Protein AF-A0A812IQB1-F1 (afdb_monomer_lite)

Organism: Symbiodinium pilosum (NCBI:txid2952)

Sequence (97 aa):
MVTDVNCRLARDICSLFNVTEFPAIMYGSPYGLQQYDKPLSELSSFAEALSETCSPERPDLCSERLQKQLEVLSGSSLEDLKSQLEENKARQQDLIS

Radius of gyration: 16.93 Å; chains: 1; bounding box: 34×26×42 Å

Structure (mmCIF, N/CA/C/O backbone):
data_AF-A0A812IQB1-F1
#
_entry.id   AF-A0A812IQB1-F1
#
loop_
_atom_site.group_PDB
_atom_site.id
_atom_site.type_symbol
_atom_site.label_atom_id
_atom_site.label_alt_id
_atom_site.label_comp_id
_atom_site.label_asym_id
_atom_site.label_entity_id
_atom_site.label_seq_id
_atom_site.pdbx_PDB_ins_code
_atom_site.Cartn_x
_atom_site.Cartn_y
_atom_site.Cartn_z
_atom_site.occupancy
_atom_site.B_iso_or_equiv
_atom_site.auth_seq_id
_atom_site.auth_comp_id
_atom_site.auth_asym_id
_atom_site.auth_atom_id
_atom_site.pdbx_PDB_model_num
ATOM 1 N N . MET A 1 1 ? -7.119 6.747 -9.913 1.00 74.06 1 MET A N 1
ATOM 2 C CA . MET A 1 1 ? -6.196 7.888 -10.118 1.00 74.06 1 MET A CA 1
ATOM 3 C C . MET A 1 1 ? -4.816 7.321 -10.396 1.00 74.06 1 MET A C 1
ATOM 5 O O . MET A 1 1 ? -4.474 6.332 -9.766 1.00 74.06 1 MET A O 1
ATOM 9 N N . VAL A 1 2 ? -4.056 7.905 -11.322 1.00 87.25 2 VAL A N 1
ATOM 10 C CA . VAL A 1 2 ? -2.666 7.512 -11.612 1.00 87.25 2 VAL A CA 1
ATOM 11 C C . VAL A 1 2 ? -1.796 8.749 -11.417 1.00 87.25 2 VAL A C 1
ATOM 13 O O . VAL A 1 2 ? -2.188 9.831 -11.851 1.00 87.25 2 VAL A O 1
ATOM 16 N N . THR A 1 3 ? -0.673 8.611 -10.715 1.00 90.44 3 THR A N 1
ATOM 17 C CA . THR A 1 3 ? 0.228 9.723 -10.391 1.00 90.44 3 THR A CA 1
ATOM 18 C C . THR A 1 3 ? 1.677 9.271 -10.436 1.00 90.44 3 THR A C 1
ATOM 20 O O . THR A 1 3 ? 1.984 8.138 -10.072 1.00 90.44 3 THR A O 1
ATOM 23 N N . ASP A 1 4 ? 2.560 10.193 -10.808 1.00 92.62 4 ASP A N 1
ATOM 24 C CA . ASP A 1 4 ? 4.005 9.997 -10.782 1.00 92.62 4 ASP A CA 1
ATOM 25 C C . ASP A 1 4 ? 4.621 10.733 -9.592 1.00 92.62 4 ASP A C 1
ATOM 27 O O . ASP A 1 4 ? 4.230 11.855 -9.261 1.00 92.62 4 ASP A O 1
ATOM 31 N N . VAL A 1 5 ? 5.619 10.118 -8.958 1.00 90.62 5 VAL A N 1
ATOM 32 C CA . VAL A 1 5 ? 6.388 10.730 -7.870 1.00 90.62 5 VAL A CA 1
ATOM 33 C C . VAL A 1 5 ? 7.859 10.752 -8.259 1.00 90.62 5 VAL A C 1
ATOM 35 O O . VAL A 1 5 ? 8.499 9.717 -8.433 1.00 90.62 5 VAL A O 1
ATOM 38 N N . ASN A 1 6 ? 8.426 11.952 -8.378 1.00 92.38 6 ASN A N 1
ATOM 39 C CA . ASN A 1 6 ? 9.853 12.110 -8.627 1.00 92.38 6 ASN A CA 1
ATOM 40 C C . ASN A 1 6 ? 10.629 12.052 -7.306 1.00 92.38 6 ASN A C 1
ATOM 42 O O . ASN A 1 6 ? 10.764 13.061 -6.612 1.00 92.38 6 ASN A O 1
ATOM 46 N N . CYS A 1 7 ? 11.210 10.894 -6.995 1.00 89.06 7 CYS A N 1
ATOM 47 C CA . CYS A 1 7 ? 11.965 10.680 -5.759 1.00 89.06 7 CYS A CA 1
ATOM 48 C C . CYS A 1 7 ? 13.248 11.511 -5.626 1.00 89.06 7 CYS A C 1
ATOM 50 O O . CYS A 1 7 ? 13.811 11.586 -4.537 1.00 89.06 7 CYS A O 1
ATOM 52 N N . ARG A 1 8 ? 13.712 12.191 -6.686 1.00 88.06 8 ARG A N 1
ATOM 53 C CA . ARG A 1 8 ? 14.798 13.179 -6.555 1.00 88.06 8 ARG A CA 1
ATOM 54 C C . ARG A 1 8 ? 14.323 14.474 -5.900 1.00 88.06 8 ARG A C 1
ATOM 56 O O . ARG A 1 8 ? 15.116 15.133 -5.235 1.00 88.06 8 ARG A O 1
ATOM 63 N N . LEU A 1 9 ? 13.052 14.831 -6.093 1.00 92.38 9 LEU A N 1
ATOM 64 C CA . LEU A 1 9 ? 12.429 16.033 -5.533 1.00 92.38 9 LEU A CA 1
ATOM 65 C C . LEU A 1 9 ? 11.656 15.722 -4.244 1.00 92.38 9 LEU A C 1
ATOM 67 O O . LEU A 1 9 ? 11.697 16.503 -3.302 1.00 92.38 9 LEU A O 1
ATOM 71 N N . ALA A 1 10 ? 11.002 14.563 -4.185 1.00 88.69 10 ALA A N 1
ATOM 72 C CA . ALA A 1 10 ? 10.143 14.122 -3.090 1.00 88.69 10 ALA A CA 1
ATOM 73 C C . ALA A 1 10 ? 10.775 12.964 -2.297 1.00 88.69 10 ALA A C 1
ATOM 75 O O . ALA A 1 10 ? 10.179 11.897 -2.151 1.00 88.69 10 ALA A O 1
ATOM 76 N N . ARG A 1 11 ? 12.005 13.165 -1.804 1.00 86.56 11 ARG A N 1
ATOM 77 C CA . ARG A 1 11 ? 12.763 12.119 -1.094 1.00 86.56 11 ARG A CA 1
ATOM 78 C C . ARG A 1 11 ? 12.008 11.550 0.105 1.00 86.56 11 ARG A C 1
ATOM 80 O O . ARG A 1 11 ? 11.966 10.337 0.253 1.00 86.56 11 ARG A O 1
ATOM 87 N N . ASP A 1 12 ? 11.374 12.404 0.904 1.00 90.38 12 ASP A N 1
ATOM 88 C CA . ASP A 1 12 ? 10.704 11.987 2.142 1.00 90.38 12 ASP A CA 1
ATOM 89 C C . ASP A 1 12 ? 9.538 11.024 1.878 1.00 90.38 12 ASP A C 1
ATOM 91 O O . ASP A 1 12 ? 9.385 10.033 2.587 1.00 90.38 12 ASP A O 1
ATOM 95 N N . ILE A 1 13 ? 8.763 11.264 0.811 1.00 87.38 13 ILE A N 1
ATOM 96 C CA . ILE A 1 13 ? 7.669 10.373 0.396 1.00 87.38 13 ILE A CA 1
ATOM 97 C C . ILE A 1 13 ? 8.232 9.015 -0.031 1.00 87.38 13 ILE A C 1
ATOM 99 O O . ILE A 1 13 ? 7.719 7.978 0.373 1.00 87.38 13 ILE A O 1
ATOM 103 N N . CYS A 1 14 ? 9.308 8.999 -0.815 1.00 89.56 14 CYS A N 1
ATOM 104 C CA . CYS A 1 14 ? 9.885 7.743 -1.287 1.00 89.56 14 CYS A CA 1
ATOM 105 C C . CYS A 1 14 ? 10.552 6.943 -0.160 1.00 89.56 14 CYS A C 1
ATOM 107 O O . CYS A 1 14 ? 10.447 5.719 -0.146 1.00 89.56 14 CYS A O 1
ATOM 109 N N . SER A 1 15 ? 11.155 7.623 0.821 1.00 87.75 15 SER A N 1
ATOM 110 C CA . SER A 1 15 ? 11.660 6.996 2.046 1.00 87.75 15 SER A CA 1
ATOM 111 C C . SER A 1 15 ? 10.534 6.415 2.903 1.00 87.75 15 SER A C 1
ATOM 113 O O . SER A 1 15 ? 10.679 5.307 3.405 1.00 87.75 15 SER A O 1
ATOM 115 N N . LEU A 1 16 ? 9.398 7.115 3.042 1.00 88.44 16 LEU A N 1
ATOM 116 C CA . LEU A 1 16 ? 8.241 6.631 3.810 1.00 88.44 16 LEU A CA 1
ATOM 117 C C . LEU A 1 16 ? 7.722 5.283 3.289 1.00 88.44 16 LEU A C 1
ATOM 119 O O . LEU A 1 16 ? 7.327 4.426 4.074 1.00 88.44 16 LEU A O 1
ATOM 123 N N . PHE A 1 17 ? 7.748 5.096 1.970 1.00 87.56 17 PHE A N 1
ATOM 124 C CA . PHE A 1 17 ? 7.332 3.856 1.313 1.00 87.56 17 PHE A CA 1
ATOM 125 C C . PHE A 1 17 ? 8.497 2.897 1.016 1.00 87.56 17 PHE A C 1
ATOM 127 O O . PHE A 1 17 ? 8.305 1.934 0.282 1.00 87.56 17 PHE A O 1
ATOM 134 N N . ASN A 1 18 ? 9.689 3.135 1.582 1.00 87.06 18 ASN A N 1
ATOM 135 C CA . ASN A 1 18 ? 10.894 2.316 1.396 1.00 87.06 18 ASN A CA 1
ATOM 136 C C . ASN A 1 18 ? 11.222 2.012 -0.080 1.00 87.06 18 ASN A C 1
ATOM 138 O O . ASN A 1 18 ? 11.636 0.905 -0.422 1.00 87.06 18 ASN A O 1
ATOM 142 N N . VAL A 1 19 ? 11.049 2.991 -0.970 1.00 89.56 19 VAL A N 1
ATOM 143 C CA . VAL A 1 19 ? 11.357 2.828 -2.395 1.00 89.56 19 VAL A CA 1
ATOM 144 C C . VAL A 1 19 ? 12.875 2.803 -2.591 1.00 89.56 19 VAL A C 1
ATOM 146 O O . VAL A 1 19 ? 13.539 3.837 -2.510 1.00 89.56 19 VAL A O 1
ATOM 149 N N . THR A 1 20 ? 13.422 1.619 -2.860 1.00 84.19 20 THR A N 1
ATOM 150 C CA . THR A 1 20 ? 14.865 1.389 -3.060 1.00 84.19 20 THR A CA 1
ATOM 151 C C . THR A 1 20 ? 15.243 1.110 -4.514 1.00 84.19 20 THR A C 1
ATOM 153 O O . THR A 1 20 ? 16.388 1.342 -4.901 1.00 84.19 20 THR A O 1
ATOM 156 N N . GLU A 1 21 ? 14.288 0.667 -5.333 1.00 84.94 21 GLU A N 1
ATOM 157 C CA . GLU A 1 21 ? 14.479 0.331 -6.745 1.00 84.94 21 GLU A CA 1
ATOM 158 C C . GLU A 1 21 ? 13.559 1.173 -7.635 1.00 84.94 21 GLU A C 1
ATOM 160 O O . GLU A 1 21 ? 12.428 1.490 -7.266 1.00 84.94 21 GLU A O 1
ATOM 165 N N . PHE A 1 22 ? 14.052 1.559 -8.816 1.00 87.94 22 PHE A N 1
ATOM 166 C CA . PHE A 1 22 ? 13.327 2.421 -9.749 1.00 87.94 22 PHE A CA 1
ATOM 167 C C . PHE A 1 22 ? 13.198 1.770 -11.135 1.00 87.94 22 PHE A C 1
ATOM 169 O O . PHE A 1 22 ? 14.198 1.266 -11.650 1.00 87.94 22 PHE A O 1
ATOM 176 N N . PRO A 1 23 ? 12.030 1.876 -11.796 1.00 89.81 23 PRO A N 1
ATOM 177 C CA . PRO A 1 23 ? 10.777 2.413 -11.262 1.00 89.81 23 PRO A CA 1
ATOM 178 C C . PRO A 1 23 ? 10.126 1.453 -10.250 1.00 89.81 23 PRO A C 1
ATOM 180 O O . PRO A 1 23 ? 10.119 0.245 -10.463 1.00 89.81 23 PRO A O 1
ATOM 183 N N . ALA A 1 24 ? 9.531 2.003 -9.189 1.00 91.50 24 ALA A N 1
ATOM 184 C CA . ALA A 1 24 ? 8.635 1.267 -8.299 1.00 91.50 24 ALA A CA 1
ATOM 185 C C . ALA A 1 24 ? 7.187 1.638 -8.625 1.00 91.50 24 ALA A C 1
ATOM 187 O O . ALA A 1 24 ? 6.847 2.820 -8.703 1.00 91.50 24 ALA A O 1
ATOM 188 N N . ILE A 1 25 ? 6.341 0.628 -8.817 1.00 92.81 25 ILE A N 1
ATOM 189 C CA . ILE A 1 25 ? 4.911 0.806 -9.066 1.00 92.81 25 ILE A CA 1
ATOM 190 C C . ILE A 1 25 ? 4.175 0.457 -7.775 1.00 92.81 25 ILE A C 1
ATOM 192 O O . ILE A 1 25 ? 4.328 -0.644 -7.252 1.00 92.81 25 ILE A O 1
ATOM 196 N N . MET A 1 26 ? 3.377 1.395 -7.270 1.00 89.88 26 MET A N 1
ATOM 197 C CA . MET A 1 26 ? 2.578 1.230 -6.055 1.00 89.88 26 MET A CA 1
ATOM 198 C C . MET A 1 26 ? 1.088 1.353 -6.400 1.00 89.88 26 MET A C 1
ATOM 200 O O . MET A 1 26 ? 0.720 2.191 -7.224 1.00 89.88 26 MET A O 1
ATOM 204 N N . TYR A 1 27 ? 0.227 0.547 -5.779 1.00 90.19 27 TYR A N 1
ATOM 205 C CA . TYR A 1 27 ? -1.221 0.526 -6.027 1.00 90.19 27 TYR A CA 1
ATOM 206 C C . TYR A 1 27 ? -2.032 0.439 -4.725 1.00 90.19 27 TYR A C 1
ATOM 208 O O . TYR A 1 27 ? -1.508 0.064 -3.681 1.00 90.19 27 TYR A O 1
ATOM 216 N N . GLY A 1 28 ? -3.324 0.779 -4.786 1.00 84.19 28 GLY A N 1
ATOM 217 C CA . GLY A 1 28 ? -4.249 0.711 -3.649 1.00 84.19 28 GLY A CA 1
ATOM 218 C C . GLY A 1 28 ? -4.641 2.080 -3.085 1.00 84.19 28 GLY A C 1
ATOM 219 O O . GLY A 1 28 ? -4.660 3.084 -3.797 1.00 84.19 28 GLY A O 1
ATOM 220 N N . SER A 1 29 ? -4.997 2.106 -1.800 1.00 81.00 29 SER A N 1
ATOM 221 C CA . SER A 1 29 ? -5.421 3.321 -1.091 1.00 81.00 29 SER A CA 1
ATOM 222 C C . SER A 1 29 ? -4.222 4.209 -0.727 1.00 81.00 29 SER A C 1
ATOM 224 O O . SER A 1 29 ? -3.175 3.669 -0.370 1.00 81.00 29 SER A O 1
ATOM 226 N N . PRO A 1 30 ? -4.357 5.553 -0.701 1.00 78.06 30 PRO A N 1
ATOM 227 C CA . PRO A 1 30 ? -3.289 6.463 -0.264 1.00 78.06 30 PRO A CA 1
ATOM 228 C C . PRO A 1 30 ? -2.717 6.157 1.127 1.00 78.06 30 PRO A C 1
ATOM 230 O O . PRO A 1 30 ? -1.565 6.475 1.405 1.00 78.06 30 PRO A O 1
ATOM 233 N N . TYR A 1 31 ? -3.517 5.536 1.996 1.00 74.94 31 TYR A N 1
ATOM 234 C CA . TYR A 1 31 ? -3.131 5.175 3.364 1.00 74.94 31 TYR A CA 1
ATOM 235 C C . TYR A 1 31 ? -2.583 3.745 3.490 1.00 74.94 31 TYR A C 1
ATOM 237 O O . TYR A 1 31 ? -2.202 3.329 4.580 1.00 74.94 31 TYR A O 1
ATOM 245 N N . GLY A 1 32 ? -2.569 2.981 2.397 1.00 77.75 32 GLY A N 1
ATOM 246 C CA . GLY A 1 32 ? -2.219 1.562 2.387 1.00 77.75 32 GLY A CA 1
ATOM 247 C C . GLY A 1 32 ? -1.756 1.111 1.009 1.00 77.75 32 GLY A C 1
ATOM 248 O O . GLY A 1 32 ? -2.320 0.174 0.447 1.00 77.75 32 GLY A O 1
ATOM 249 N N . LEU A 1 33 ? -0.771 1.816 0.451 1.00 86.81 33 LEU A N 1
ATOM 250 C CA . LEU A 1 33 ? -0.194 1.471 -0.844 1.00 86.81 33 LEU A CA 1
ATOM 251 C C . LEU A 1 33 ? 0.584 0.155 -0.757 1.00 86.81 33 LEU A C 1
ATOM 253 O O . LEU A 1 33 ? 1.368 -0.063 0.165 1.00 86.81 33 LEU A O 1
ATOM 257 N N . GLN A 1 34 ? 0.383 -0.699 -1.752 1.00 87.25 34 GLN A N 1
ATOM 258 C CA . GLN A 1 34 ? 1.067 -1.972 -1.934 1.00 87.25 34 GLN A CA 1
ATOM 259 C C . GLN A 1 34 ? 2.012 -1.881 -3.130 1.00 87.25 34 GLN A C 1
ATOM 261 O O . GLN A 1 34 ? 1.691 -1.236 -4.128 1.00 87.25 34 GLN A O 1
ATOM 266 N N . GLN A 1 35 ? 3.173 -2.528 -3.040 1.00 90.88 35 GLN A N 1
ATOM 267 C CA . GLN A 1 35 ? 4.111 -2.602 -4.156 1.00 90.88 35 GLN A CA 1
ATOM 268 C C . GLN A 1 35 ? 3.640 -3.644 -5.171 1.00 90.88 35 GLN A C 1
ATOM 270 O O . GLN A 1 35 ? 3.281 -4.762 -4.809 1.00 90.88 35 GLN A O 1
ATOM 275 N N . TYR A 1 36 ? 3.637 -3.270 -6.447 1.00 92.56 36 TYR A N 1
ATOM 276 C CA . TYR A 1 36 ? 3.463 -4.205 -7.550 1.00 92.56 36 TYR A CA 1
ATOM 277 C C . TYR A 1 36 ? 4.789 -4.925 -7.806 1.00 92.56 36 TYR A C 1
ATOM 279 O O . TYR A 1 36 ? 5.803 -4.292 -8.096 1.00 92.56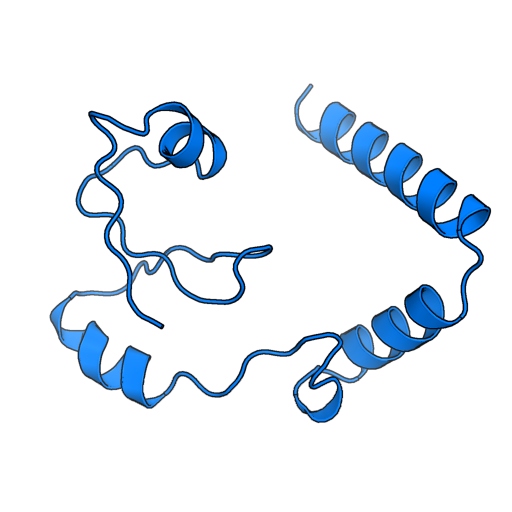 36 TYR A O 1
ATOM 287 N N . ASP A 1 37 ? 4.768 -6.247 -7.693 1.00 91.81 37 ASP A N 1
ATOM 288 C CA . ASP A 1 37 ? 5.939 -7.129 -7.714 1.00 91.81 37 ASP A CA 1
ATOM 289 C C . ASP A 1 37 ? 5.942 -8.110 -8.900 1.00 91.81 37 ASP A C 1
ATOM 291 O O . ASP A 1 37 ? 6.826 -8.959 -9.021 1.00 91.81 37 ASP A O 1
ATOM 295 N N . LYS A 1 38 ? 4.966 -7.990 -9.804 1.00 91.62 38 LYS A N 1
ATOM 296 C CA . LYS A 1 38 ? 4.816 -8.859 -10.977 1.00 91.62 38 LYS A CA 1
ATOM 297 C C . LYS A 1 38 ? 5.520 -8.289 -12.217 1.00 91.62 38 LYS A C 1
ATOM 299 O O . LYS A 1 38 ? 5.855 -7.104 -12.263 1.00 91.62 38 LYS A O 1
ATOM 304 N N . PRO A 1 39 ? 5.730 -9.099 -13.272 1.00 93.94 39 PRO A N 1
ATOM 305 C CA . PRO A 1 39 ? 6.303 -8.620 -14.525 1.00 93.94 39 PRO A CA 1
ATOM 306 C C . PRO A 1 39 ? 5.505 -7.467 -15.145 1.00 93.94 39 PRO A C 1
ATOM 308 O O . PRO A 1 39 ? 4.274 -7.443 -15.102 1.00 93.94 39 PRO A O 1
ATOM 311 N N . LEU A 1 40 ? 6.198 -6.536 -15.808 1.00 91.25 40 LEU A N 1
ATOM 312 C CA . LEU A 1 40 ? 5.555 -5.411 -16.499 1.00 91.25 40 LEU A CA 1
ATOM 313 C C . LEU A 1 40 ? 4.559 -5.874 -17.578 1.00 91.25 40 LEU A C 1
ATOM 315 O O . LEU A 1 40 ? 3.553 -5.212 -17.811 1.00 91.25 40 LEU A O 1
ATOM 319 N N . SER A 1 41 ? 4.802 -7.034 -18.199 1.00 95.88 41 SER A N 1
ATOM 320 C CA . SER A 1 41 ? 3.892 -7.642 -19.179 1.00 95.88 41 SER A CA 1
ATOM 321 C C . SER A 1 41 ? 2.521 -8.003 -18.601 1.00 95.88 41 SER A C 1
ATOM 323 O O . SER A 1 41 ? 1.557 -8.080 -19.353 1.00 95.88 41 SER A O 1
ATOM 325 N N . GLU A 1 42 ? 2.420 -8.211 -17.287 1.00 96.31 42 GLU A N 1
ATOM 326 C CA . GLU A 1 42 ? 1.164 -8.526 -16.594 1.00 96.31 42 GLU A CA 1
ATOM 327 C C . GLU A 1 42 ? 0.456 -7.278 -16.050 1.00 96.31 42 GLU A C 1
ATOM 329 O O . GLU A 1 42 ? -0.665 -7.382 -15.554 1.00 96.31 42 GLU A O 1
ATOM 334 N N . LEU A 1 43 ? 1.068 -6.091 -16.163 1.00 93.00 43 LEU A N 1
ATOM 335 C CA . LEU A 1 43 ? 0.565 -4.880 -15.514 1.00 93.00 43 LEU A CA 1
ATOM 336 C C . LEU A 1 43 ? -0.822 -4.480 -16.026 1.00 93.00 43 LEU A C 1
ATOM 338 O O . LEU A 1 43 ? -1.661 -4.074 -15.228 1.00 93.00 43 LEU A O 1
ATOM 342 N N . SER A 1 44 ? -1.078 -4.621 -17.332 1.00 92.00 44 SER A N 1
ATOM 343 C CA . SER A 1 44 ? -2.395 -4.312 -17.912 1.00 92.00 44 SER A CA 1
ATOM 344 C C . SER A 1 44 ? -3.472 -5.225 -17.336 1.00 92.00 44 SER A C 1
ATOM 346 O O . SER A 1 44 ? -4.476 -4.749 -16.820 1.00 92.00 44 SER A O 1
ATOM 348 N N . SER A 1 45 ? -3.229 -6.538 -17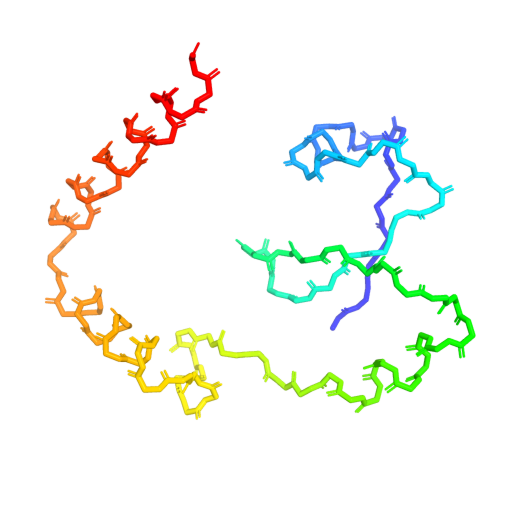.349 1.00 93.56 45 SER A N 1
ATOM 349 C CA . SER A 1 45 ? -4.181 -7.526 -16.836 1.00 93.56 45 SER A CA 1
ATOM 350 C C . SER A 1 45 ? -4.384 -7.394 -15.327 1.00 93.56 45 SER A C 1
ATOM 352 O O . SER A 1 45 ? -5.495 -7.558 -14.833 1.00 93.56 45 SER A O 1
ATOM 354 N N . PHE A 1 46 ? -3.328 -7.055 -14.585 1.00 91.50 46 PHE A N 1
ATOM 355 C CA . PHE A 1 46 ? -3.431 -6.714 -13.173 1.00 91.50 46 PHE A CA 1
ATOM 356 C C . PHE A 1 46 ? -4.300 -5.471 -12.956 1.00 91.50 46 PHE A C 1
ATOM 358 O O . PHE A 1 46 ? -5.207 -5.511 -12.132 1.00 91.50 46 PHE A O 1
ATOM 365 N N . ALA A 1 47 ? -4.061 -4.396 -13.710 1.00 90.06 47 ALA A N 1
ATOM 366 C CA . ALA A 1 47 ? -4.824 -3.158 -13.603 1.00 90.06 47 ALA A CA 1
ATOM 367 C C . ALA A 1 47 ? -6.305 -3.344 -13.970 1.00 90.06 47 ALA A C 1
ATOM 369 O O . ALA A 1 47 ? -7.164 -2.743 -13.335 1.00 90.06 47 ALA A O 1
ATOM 370 N N . GLU A 1 48 ? -6.615 -4.200 -14.944 1.00 88.19 48 GLU A N 1
ATOM 371 C CA . GLU A 1 48 ? -7.991 -4.579 -15.297 1.00 88.19 48 GLU A CA 1
ATOM 372 C C . GLU A 1 48 ? -8.676 -5.402 -14.197 1.00 88.19 48 GLU A C 1
ATOM 374 O O . GLU A 1 48 ? -9.885 -5.292 -14.001 1.00 88.19 48 GLU A O 1
ATOM 379 N N . ALA A 1 49 ? -7.909 -6.209 -13.461 1.00 86.19 49 ALA A N 1
ATOM 380 C CA . ALA A 1 49 ? -8.401 -7.000 -12.337 1.00 86.19 49 ALA A CA 1
ATOM 381 C C . ALA A 1 49 ? -8.495 -6.207 -11.021 1.00 86.19 49 ALA A C 1
ATOM 383 O O . ALA A 1 49 ? -9.048 -6.725 -10.047 1.00 86.19 49 ALA A O 1
ATOM 384 N N . LEU A 1 50 ? -7.964 -4.978 -10.964 1.00 81.44 50 LEU A N 1
ATOM 385 C CA . LEU A 1 50 ? -8.111 -4.107 -9.801 1.00 81.44 50 LEU A CA 1
ATOM 386 C C . LEU A 1 50 ? -9.580 -3.702 -9.658 1.00 81.44 50 LEU A C 1
ATOM 388 O O . LEU A 1 50 ? -10.062 -2.764 -10.292 1.00 81.44 50 LEU A O 1
ATOM 392 N N . SER A 1 51 ? -10.291 -4.407 -8.785 1.00 70.62 51 SER A N 1
ATOM 393 C CA . SER A 1 51 ? -11.565 -3.936 -8.266 1.00 70.62 51 SER A CA 1
ATOM 394 C C . SER A 1 51 ? -11.334 -2.789 -7.289 1.00 70.62 51 SER A C 1
ATOM 396 O O . SER A 1 51 ? -10.233 -2.584 -6.767 1.00 70.62 51 SER A O 1
ATOM 398 N N . GLU A 1 52 ? -12.403 -2.065 -6.978 1.00 71.12 52 GLU A N 1
ATOM 399 C CA . GLU A 1 52 ? -12.411 -1.196 -5.810 1.00 71.12 52 GLU A CA 1
ATOM 400 C C . GLU A 1 52 ? -11.910 -1.982 -4.582 1.00 71.12 52 GLU A C 1
ATOM 402 O O . GLU A 1 52 ? -12.239 -3.154 -4.370 1.00 71.12 52 GLU A O 1
ATOM 407 N N . THR A 1 53 ? -11.028 -1.357 -3.812 1.00 71.06 53 THR A N 1
ATOM 408 C CA . THR A 1 53 ? -10.433 -1.961 -2.621 1.00 71.06 53 THR A CA 1
ATOM 409 C C . THR A 1 53 ? -11.336 -1.733 -1.418 1.00 71.06 53 THR A C 1
ATOM 411 O O . THR A 1 53 ? -11.869 -0.635 -1.262 1.00 71.06 53 THR A O 1
ATOM 414 N N . CYS A 1 54 ? -11.439 -2.733 -0.537 1.00 69.94 54 CYS A N 1
ATOM 415 C CA . CYS A 1 54 ? -11.986 -2.594 0.817 1.00 69.94 54 CYS A CA 1
ATOM 416 C C . CYS A 1 54 ? -11.564 -1.261 1.462 1.00 69.94 54 CYS A C 1
ATOM 418 O O . CYS A 1 54 ? -10.370 -1.001 1.632 1.00 69.94 54 CYS A O 1
ATOM 420 N N . SER A 1 55 ? -12.535 -0.416 1.807 1.00 70.69 55 SER A N 1
ATOM 421 C CA . SER A 1 55 ? -12.310 0.882 2.452 1.00 70.69 55 SER A CA 1
ATOM 422 C C . SER A 1 55 ? -13.458 1.207 3.417 1.00 70.69 55 SER A C 1
ATOM 424 O O . SER A 1 55 ? -14.524 0.602 3.311 1.00 70.69 55 SER A O 1
ATOM 426 N N . PRO A 1 56 ? -13.295 2.169 4.345 1.00 73.31 56 PRO A N 1
ATOM 427 C CA . PRO A 1 56 ? -14.399 2.613 5.200 1.00 73.31 56 PRO A CA 1
ATOM 428 C C . PRO A 1 56 ? -15.606 3.155 4.416 1.00 73.31 56 PRO A C 1
ATOM 430 O O . PRO A 1 56 ? -16.734 3.059 4.882 1.00 73.31 56 PRO A O 1
ATOM 433 N N . GLU A 1 57 ? -15.372 3.703 3.220 1.00 77.31 57 GLU A N 1
ATOM 434 C CA . GLU A 1 57 ? -16.417 4.209 2.318 1.00 77.31 57 GLU A CA 1
ATOM 435 C C . GLU A 1 57 ? -17.089 3.086 1.512 1.00 77.31 57 GLU A C 1
ATOM 437 O O . GLU A 1 57 ? -18.223 3.243 1.064 1.00 77.31 57 GLU A O 1
ATOM 442 N N . ARG A 1 58 ? -16.397 1.951 1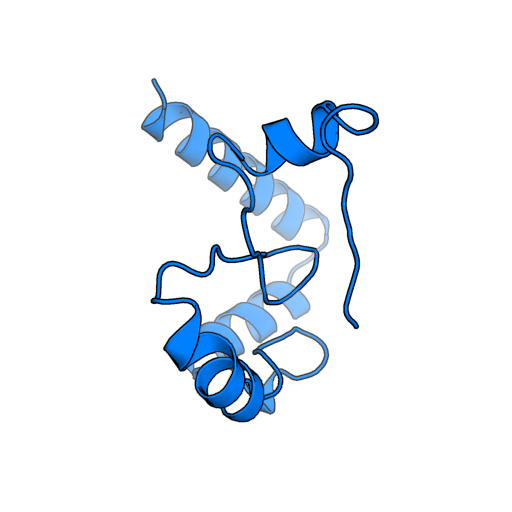.334 1.00 77.38 58 ARG A N 1
ATOM 443 C CA . ARG A 1 58 ? -16.867 0.745 0.635 1.00 77.38 58 ARG A CA 1
ATOM 444 C C . ARG A 1 58 ? -16.633 -0.516 1.475 1.00 77.38 58 ARG A C 1
ATOM 446 O O . ARG A 1 58 ? -15.838 -1.386 1.097 1.00 77.38 58 ARG A O 1
ATOM 453 N N . PRO A 1 59 ? -17.305 -0.629 2.639 1.00 76.81 59 PRO A N 1
ATOM 454 C CA . PRO A 1 59 ? -17.154 -1.778 3.525 1.00 76.81 59 PRO A CA 1
ATOM 455 C C . PRO A 1 59 ? -17.692 -3.066 2.887 1.00 76.81 59 PRO A C 1
ATOM 457 O O . PRO A 1 59 ? -17.246 -4.152 3.244 1.00 76.81 59 PRO A O 1
ATOM 460 N N . ASP A 1 60 ? -18.586 -2.967 1.899 1.00 79.06 60 ASP A N 1
ATOM 461 C CA . ASP A 1 60 ? -19.104 -4.084 1.099 1.00 79.06 60 ASP A CA 1
ATOM 462 C C . ASP A 1 60 ? -18.002 -4.892 0.398 1.00 79.06 60 ASP A C 1
ATOM 464 O O . ASP A 1 60 ? -18.165 -6.084 0.153 1.00 79.06 60 ASP A O 1
ATOM 468 N N . LEU A 1 61 ? -16.854 -4.264 0.141 1.00 78.69 61 LEU A N 1
ATOM 469 C CA . LEU A 1 61 ? -15.705 -4.872 -0.530 1.00 78.69 61 LEU A CA 1
ATOM 470 C C . LEU A 1 61 ? -14.706 -5.514 0.444 1.00 78.69 61 LEU A C 1
ATOM 472 O O . LEU A 1 61 ? -13.689 -6.075 0.033 1.00 78.69 61 LEU A O 1
ATOM 476 N N . CYS A 1 62 ? -14.957 -5.414 1.749 1.00 78.00 62 CYS A N 1
ATOM 477 C CA . CYS A 1 62 ? -14.115 -5.988 2.786 1.00 78.00 62 CYS A CA 1
ATOM 478 C C . CYS A 1 62 ? -14.485 -7.444 3.080 1.00 78.00 62 CYS A C 1
ATOM 480 O O . CYS A 1 62 ? -15.654 -7.813 3.113 1.00 78.00 62 CYS A O 1
ATOM 482 N N . SER A 1 63 ? -13.482 -8.274 3.389 1.00 79.88 63 SER A N 1
ATOM 483 C CA . SER A 1 63 ? -13.744 -9.583 4.010 1.00 79.88 63 SER A CA 1
ATOM 484 C C . SER A 1 63 ? -14.527 -9.409 5.317 1.00 79.88 63 SER A C 1
ATOM 486 O O . SER A 1 63 ? -14.336 -8.404 6.004 1.00 79.88 63 SER A O 1
ATOM 488 N N . GLU A 1 64 ? -15.329 -10.398 5.722 1.00 83.19 64 GLU A N 1
ATOM 489 C CA . GLU A 1 64 ? -16.128 -10.333 6.962 1.00 83.19 64 GLU A CA 1
ATOM 490 C C . GLU A 1 64 ? -15.302 -9.930 8.193 1.00 83.19 64 GLU A C 1
ATOM 492 O O . GLU A 1 64 ? -15.766 -9.203 9.071 1.00 83.19 64 GLU A O 1
ATOM 497 N N . ARG A 1 65 ? -14.042 -10.379 8.256 1.00 83.38 65 ARG A N 1
ATOM 498 C CA . ARG A 1 65 ? -13.114 -10.009 9.330 1.00 83.38 65 ARG A CA 1
ATOM 499 C C . ARG A 1 65 ? -12.837 -8.505 9.344 1.00 83.38 65 ARG A C 1
ATOM 501 O O . ARG A 1 65 ? -12.863 -7.893 10.406 1.00 83.38 65 ARG A O 1
ATOM 508 N N . LEU A 1 66 ? -12.550 -7.932 8.179 1.00 81.31 66 LEU A N 1
ATOM 509 C CA . LEU A 1 66 ? -12.273 -6.505 8.020 1.00 81.31 66 LEU A CA 1
ATOM 510 C C . LEU A 1 66 ? -13.540 -5.663 8.203 1.00 81.31 66 LEU A C 1
ATOM 512 O O . LEU A 1 66 ? -13.457 -4.609 8.818 1.00 81.31 66 LEU A O 1
ATOM 516 N N . GLN A 1 67 ? -14.706 -6.148 7.768 1.00 83.06 67 GLN A N 1
ATOM 517 C CA . GLN A 1 67 ? -15.992 -5.491 8.034 1.00 83.06 67 GLN A CA 1
ATOM 518 C C . GLN A 1 67 ? -16.256 -5.366 9.534 1.00 83.06 67 GLN A C 1
ATOM 520 O O . GLN A 1 67 ? -16.489 -4.268 10.025 1.00 83.06 67 GLN A O 1
ATOM 525 N N . LYS A 1 68 ? -16.106 -6.462 10.288 1.00 85.06 68 LYS A N 1
ATOM 526 C CA . LYS A 1 68 ? -16.256 -6.441 11.751 1.00 85.06 68 LYS A CA 1
ATOM 527 C C . LYS A 1 68 ? -15.264 -5.496 12.423 1.00 85.06 68 LYS A C 1
ATOM 529 O O . LYS A 1 68 ? -15.615 -4.805 13.372 1.00 85.06 68 LYS A O 1
ATOM 534 N N . GLN A 1 69 ? -14.021 -5.453 11.942 1.00 84.31 69 GLN A N 1
ATOM 535 C CA . GLN A 1 69 ? -13.036 -4.496 12.450 1.00 84.31 69 GLN A CA 1
ATOM 536 C C . GLN A 1 69 ? -13.451 -3.052 12.155 1.00 84.31 69 GLN A C 1
ATOM 538 O O . GLN A 1 69 ? -13.364 -2.215 13.047 1.00 84.31 69 GLN A O 1
ATOM 543 N N . LEU A 1 70 ? -13.947 -2.762 10.951 1.00 84.12 70 LEU A N 1
ATOM 544 C CA . LEU A 1 70 ? -14.462 -1.439 10.600 1.00 84.12 70 LEU A CA 1
ATOM 545 C C . LEU A 1 70 ? -15.659 -1.042 11.467 1.00 84.12 70 LEU A C 1
ATOM 547 O O . LEU A 1 70 ? -15.703 0.098 11.916 1.00 84.12 70 LEU A O 1
ATOM 551 N N . GLU A 1 71 ? -16.586 -1.954 11.757 1.00 84.69 71 GLU A N 1
ATOM 552 C CA . GLU A 1 71 ? -17.720 -1.701 12.658 1.00 84.69 71 GLU A CA 1
ATOM 553 C C . GLU A 1 71 ? -17.257 -1.359 14.078 1.00 84.69 71 GLU A C 1
ATOM 55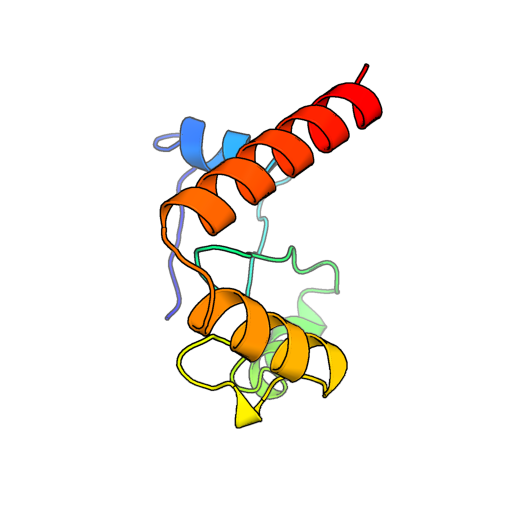5 O O . GLU A 1 71 ? -17.695 -0.360 14.648 1.00 84.69 71 GLU A O 1
ATOM 560 N N . VAL A 1 72 ? -16.325 -2.142 14.633 1.00 85.19 72 VAL A N 1
ATOM 561 C CA . VAL A 1 72 ? -15.753 -1.892 15.966 1.00 85.19 72 VAL A CA 1
ATOM 562 C C . VAL A 1 72 ? -15.045 -0.540 16.010 1.00 85.19 72 VAL A C 1
ATOM 564 O O . VAL A 1 72 ? -15.260 0.235 16.941 1.00 85.19 72 VAL A O 1
ATOM 567 N N . LEU A 1 73 ? -14.230 -0.232 15.001 1.00 86.00 73 LEU A N 1
ATOM 568 C CA . LEU A 1 73 ? -13.498 1.032 14.930 1.00 86.00 73 LEU A CA 1
ATOM 569 C C . LEU A 1 73 ? -14.446 2.223 14.743 1.00 86.00 73 LEU A C 1
ATOM 571 O O . LEU A 1 73 ? -14.253 3.257 15.374 1.00 86.00 73 LEU A O 1
ATOM 575 N N . SER A 1 74 ? -15.495 2.067 13.934 1.00 81.81 74 SER A N 1
ATOM 576 C CA . SER A 1 74 ? -16.505 3.109 13.701 1.00 81.81 74 SER A CA 1
ATOM 577 C C . SER A 1 74 ? -17.386 3.360 14.927 1.00 81.81 74 SER A C 1
ATOM 579 O O . SER A 1 74 ? -17.892 4.465 15.097 1.00 81.81 74 SER A O 1
ATOM 581 N N . GLY A 1 75 ? -17.582 2.345 15.775 1.00 84.00 75 GLY A N 1
ATOM 582 C CA . GLY A 1 75 ? -18.338 2.446 17.026 1.00 84.00 75 GLY A CA 1
ATOM 583 C C . GLY A 1 75 ? -17.512 2.851 18.252 1.00 84.00 75 GLY A C 1
ATOM 584 O O . GLY A 1 75 ? -18.091 3.085 19.312 1.00 84.00 75 GLY A O 1
ATOM 585 N N . SER A 1 76 ? -16.183 2.916 18.139 1.00 87.38 76 SER A N 1
ATOM 586 C CA . SER A 1 76 ? -15.283 3.254 19.250 1.00 87.38 76 SER A CA 1
ATOM 587 C C . SER A 1 76 ? -15.227 4.761 19.499 1.00 87.38 76 SER A C 1
ATOM 589 O O . SER A 1 76 ? -15.385 5.564 18.577 1.00 87.38 76 SER A O 1
ATOM 591 N N . SER A 1 77 ? -14.964 5.170 20.744 1.00 91.75 77 SER A N 1
ATOM 592 C CA . SER A 1 77 ? -14.723 6.583 21.039 1.00 91.75 77 SER A CA 1
ATOM 593 C C . SER A 1 77 ? -13.359 7.041 20.511 1.00 91.75 77 SER A C 1
ATOM 595 O O . SER A 1 77 ? -12.457 6.242 20.246 1.00 91.75 77 SER A O 1
ATOM 597 N N . LEU A 1 78 ? -13.184 8.355 20.371 1.00 86.94 78 LEU A N 1
ATOM 598 C CA . LEU A 1 78 ? -11.919 8.929 19.918 1.00 86.94 78 LEU A CA 1
ATOM 599 C C . LEU A 1 78 ? -10.781 8.687 20.927 1.00 86.94 78 LEU A C 1
ATOM 601 O O . LEU A 1 78 ? -9.637 8.493 20.514 1.00 86.94 78 LEU A O 1
ATOM 605 N N . GLU A 1 79 ? -11.082 8.662 22.229 1.00 90.12 79 GLU A N 1
ATOM 606 C CA . GLU A 1 79 ? -10.153 8.207 23.268 1.00 90.12 79 GLU A CA 1
ATOM 607 C C . GLU A 1 79 ? -9.749 6.737 23.071 1.00 90.12 79 GLU A C 1
ATOM 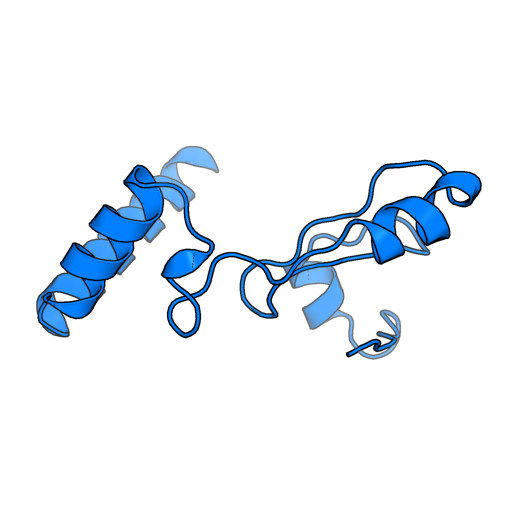609 O O . GLU A 1 79 ? -8.554 6.445 23.057 1.00 90.12 79 GLU A O 1
ATOM 614 N N . ASP A 1 80 ? -10.706 5.831 22.840 1.00 88.81 80 ASP A N 1
ATOM 615 C CA . ASP A 1 80 ? -10.417 4.397 22.663 1.00 88.81 80 ASP A CA 1
ATOM 616 C C . ASP A 1 80 ? -9.547 4.140 21.427 1.00 88.81 80 ASP A C 1
ATOM 618 O O . ASP A 1 80 ? -8.580 3.377 21.477 1.00 88.81 80 ASP A O 1
ATOM 622 N N . LEU A 1 81 ? -9.847 4.823 20.318 1.00 88.81 81 LEU A N 1
ATOM 623 C CA . LEU A 1 81 ? -9.059 4.745 19.088 1.00 88.81 81 LEU A CA 1
ATOM 624 C C . LEU A 1 81 ? -7.626 5.247 19.298 1.00 88.81 81 LEU A C 1
ATOM 626 O O . LEU A 1 81 ? -6.682 4.644 18.787 1.00 88.81 81 LEU A O 1
ATOM 630 N N . LYS A 1 82 ? -7.438 6.328 20.068 1.00 90.19 82 LYS A N 1
ATOM 631 C CA . LYS A 1 82 ? -6.102 6.836 20.416 1.00 90.19 82 LYS A CA 1
ATOM 632 C C . LYS A 1 82 ? -5.325 5.839 21.266 1.00 90.19 82 LYS A C 1
ATOM 634 O O . LYS A 1 82 ? -4.160 5.591 20.971 1.00 90.19 82 LYS A O 1
ATOM 639 N N . SER A 1 83 ? -5.957 5.246 22.275 1.00 91.62 83 SER A N 1
ATOM 640 C CA . SER A 1 83 ? -5.321 4.221 23.106 1.00 91.62 83 SER A CA 1
ATOM 641 C C . SER A 1 83 ? -4.886 3.010 22.276 1.00 91.62 83 SER A C 1
ATOM 643 O O . SER A 1 83 ? -3.730 2.598 22.361 1.00 91.62 83 SER A O 1
ATOM 645 N N . GLN A 1 84 ? -5.752 2.501 21.392 1.00 87.44 84 GLN A N 1
ATOM 646 C CA . GLN A 1 84 ? -5.403 1.405 20.478 1.00 87.44 84 GLN A CA 1
ATOM 647 C C . GLN A 1 84 ? -4.266 1.776 19.513 1.00 87.44 84 GLN A C 1
ATOM 649 O O . GLN A 1 84 ? -3.439 0.929 19.170 1.00 87.44 84 GLN A O 1
ATOM 654 N N . LEU A 1 85 ? -4.208 3.029 19.054 1.00 90.06 85 LEU A N 1
ATOM 655 C CA . LEU A 1 85 ? -3.132 3.506 18.188 1.00 90.06 85 LEU A CA 1
ATOM 656 C C . LEU A 1 85 ? -1.779 3.475 18.913 1.00 90.06 85 LEU A C 1
ATOM 658 O O . LEU A 1 85 ? -0.802 2.985 18.351 1.00 90.06 85 LEU A O 1
ATOM 662 N N . GLU A 1 86 ? -1.720 3.969 20.151 1.00 92.06 86 GLU A N 1
ATOM 663 C CA . GLU A 1 86 ? -0.486 3.983 20.946 1.00 92.06 86 GLU A CA 1
ATOM 664 C C . GLU A 1 86 ? -0.003 2.563 21.277 1.00 92.06 86 GLU A C 1
ATOM 666 O O . GLU A 1 86 ? 1.183 2.270 21.133 1.00 92.06 86 GLU A O 1
ATOM 671 N N . GLU A 1 87 ? -0.912 1.639 21.601 1.00 89.94 87 GLU A N 1
ATOM 672 C CA . GLU A 1 87 ? -0.566 0.224 21.797 1.00 89.94 87 GLU A CA 1
ATOM 673 C C . GLU A 1 87 ? 0.002 -0.439 20.533 1.00 89.94 87 GLU A C 1
ATOM 675 O O . GLU A 1 87 ? 0.945 -1.230 20.611 1.00 89.94 87 GLU A O 1
ATOM 680 N N . ASN A 1 88 ? -0.569 -0.142 19.362 1.00 86.81 88 ASN A N 1
ATOM 681 C CA . ASN A 1 88 ? -0.081 -0.687 18.094 1.00 86.81 88 ASN A CA 1
ATOM 682 C C . ASN A 1 88 ? 1.271 -0.087 17.696 1.00 86.81 88 ASN A C 1
ATOM 684 O O . ASN A 1 88 ? 2.132 -0.820 17.211 1.00 86.81 88 ASN A O 1
ATOM 688 N N . LYS A 1 89 ? 1.492 1.212 17.945 1.00 84.88 89 LYS A N 1
ATOM 689 C CA . LYS A 1 89 ? 2.798 1.855 17.740 1.00 84.88 89 LYS A CA 1
ATOM 690 C C . LYS A 1 89 ? 3.879 1.237 18.624 1.00 84.88 89 LYS A C 1
ATOM 692 O O . LYS A 1 89 ? 4.957 0.945 18.114 1.00 84.88 89 LYS A O 1
ATOM 697 N N . ALA A 1 90 ? 3.585 1.003 19.905 1.00 85.38 90 ALA A N 1
ATOM 698 C CA . ALA A 1 90 ? 4.509 0.343 20.826 1.00 85.38 90 ALA A CA 1
ATOM 699 C C . ALA A 1 90 ? 4.857 -1.075 20.339 1.00 85.38 90 ALA A C 1
ATOM 701 O O . ALA A 1 90 ? 6.029 -1.400 20.178 1.00 85.38 90 ALA A O 1
ATOM 702 N N . ARG A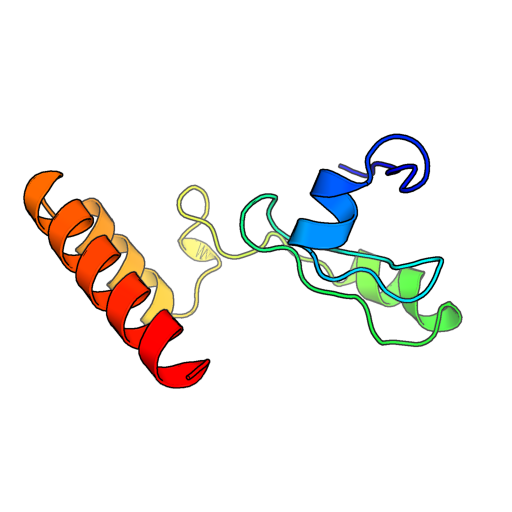 1 91 ? 3.846 -1.873 19.958 1.00 81.75 91 ARG A N 1
ATOM 703 C CA . ARG A 1 91 ? 4.058 -3.208 19.368 1.00 81.75 91 ARG A CA 1
ATOM 704 C C . ARG A 1 91 ? 4.885 -3.183 18.083 1.00 81.75 91 ARG A C 1
ATOM 706 O O . ARG A 1 91 ? 5.694 -4.079 17.868 1.00 81.75 91 ARG A O 1
ATOM 713 N N . GLN A 1 92 ? 4.678 -2.193 17.214 1.00 75.56 92 GLN A N 1
ATOM 714 C CA . GLN A 1 92 ? 5.498 -2.031 16.012 1.00 75.56 92 GLN A CA 1
ATOM 715 C C . GLN A 1 92 ? 6.946 -1.677 16.352 1.00 75.56 92 GLN A C 1
ATOM 717 O O . GLN A 1 92 ? 7.841 -2.200 15.702 1.00 75.56 92 GLN A O 1
ATOM 722 N N . GLN A 1 93 ? 7.187 -0.822 17.347 1.00 73.75 93 GLN A N 1
ATOM 723 C CA . GLN A 1 93 ? 8.545 -0.496 17.790 1.00 73.75 93 GLN A CA 1
ATOM 724 C C . GLN A 1 93 ? 9.268 -1.715 18.370 1.00 73.75 93 GLN A C 1
ATOM 726 O O . GLN A 1 93 ? 10.417 -1.941 18.004 1.00 73.75 93 GLN A O 1
ATOM 731 N N . ASP A 1 94 ? 8.584 -2.537 19.169 1.00 75.00 94 ASP A N 1
ATOM 732 C CA . ASP A 1 94 ? 9.149 -3.769 19.741 1.00 75.00 94 ASP A CA 1
ATOM 733 C C . ASP A 1 94 ? 9.503 -4.821 18.672 1.00 75.00 94 ASP A C 1
ATOM 735 O O . ASP A 1 94 ? 10.412 -5.623 18.853 1.00 75.00 94 ASP A O 1
ATOM 739 N N . LEU A 1 95 ? 8.793 -4.835 17.539 1.00 64.62 95 LEU A N 1
ATOM 740 C CA . LEU A 1 95 ? 9.084 -5.730 16.408 1.00 64.62 95 LEU A CA 1
ATOM 741 C C . LEU A 1 95 ? 10.304 -5.292 15.581 1.00 64.62 95 LEU A C 1
ATOM 743 O O . LEU A 1 95 ? 10.793 -6.070 14.762 1.00 64.62 95 LEU A O 1
ATOM 747 N N . ILE A 1 96 ? 10.751 -4.045 15.748 1.00 66.69 96 ILE A N 1
ATOM 748 C CA . ILE A 1 96 ? 11.843 -3.430 14.981 1.00 66.69 96 ILE A CA 1
ATOM 749 C C . ILE A 1 96 ? 13.104 -3.252 15.861 1.00 66.69 96 ILE A C 1
ATOM 751 O O . ILE A 1 96 ? 14.164 -2.902 15.340 1.00 66.69 96 ILE A O 1
ATOM 755 N N . SER A 1 97 ? 13.013 -3.516 17.173 1.00 51.91 97 SER A N 1
ATOM 756 C CA . SER A 1 97 ? 14.136 -3.542 18.129 1.00 51.91 97 SER A CA 1
ATOM 757 C C . SER A 1 97 ? 14.756 -4.928 18.272 1.00 51.91 97 SER A C 1
ATOM 759 O O . SER A 1 97 ? 16.002 -5.006 18.326 1.00 51.91 97 SER A O 1
#

Secondary structure (DSSP, 8-state):
------TTT-HHHHHHTT--SSSPPEEEETTEEEE--S-GGGHHHHHHH-PPP-BTTBGGGS-HHHHHHHHHHHHS-HHHHHHHHHHHHHHHHHTT-

Foldseek 3Di:
DDDDDDCVVVVVVCVVVVPPDPPWDWDDDPVDIDTDDDDPVCVVVVVVVDDHDCDLVCVVRDDPVVNVVSVCCVPDDPVVNVVVVVVVVVVVVVVVD

pLDDT: mean 84.77, std 7.69, range [51.91, 96.31]

=== Feature glossary ===
Feature key, reading from the visual/contextual features back to the raw sequence:

Rendered structure images. Six rendered views show the 3D structure from the faces of a cube — i.e. along ±x, ±y, ±z. Rendering representation is drawn randomly per protein from cartoon (secondary-structure ribbons), sticks (backbone bonds), or molecular surface; coloring is either N→C rainbow (blue at the N-terminus through red at the C-terminus) or one color per chain.

Contact-map, Ramachandran, and PAE plots. The contact map is a binary N×N matrix image: pixel (i, j) is dark where Cα_i and Cα_j are within 8 Å and |i−j|>4. Because the |i−j|>4 filter removes local helical contacts, off-diagonal stripes parallel to the main diagonal indicate parallel β-sheets; stripes perpendicular to it indicate antiparallel β-sheets. The Ramachandran plot scatters every residue's (φ, ψ) pair against the sterically allowed regions. The PAE heatmap renders the predicted-aligned-error matrix.

InterPro / GO / CATH / organism. Database cross-references. InterPro integrates a dozen domain/family signature databases into unified entries with residue-range hits. GO terms attach function/process/location labels with evidence codes. CATH codes position the fold in a four-level structural taxonomy. Organism is the NCBI-taxonomy species name.

Nearest PDB structures. The Foldseek neighbor list gives the closest experimentally determined structures in the PDB, ranked by structural alignment. TM-score near 1 means near-identical fold; near 0.3 means only rough topology match. This is how one finds what a novel AlphaFold prediction most resembles in the solved-structure universe.

Predicted aligned error. PAE(i, j) answers: if I align the predicted and true structures on residue i, how far off (in Å) do I expect residue j to be? A block-diagonal PAE matrix with low values on the blocks and high values off-diagonal is the signature of a multi-domain protein with confidently predicted domains but uncertain inter-domain orientation.

Solvent-accessible surface area. Accessible surface area quantifies burial. A residue with SASA near zero is packed into the hydrophobic core; one with SASA >100 Å² sits on the surface. Computed here via the Shrake–Rupley numerical algorithm with a 1.4 Å probe.

B-factor. B-factor (Debye–Waller factor) reflects atomic displacement in the crystal lattice. It is an experimental observable (units Å²), not a prediction; low values mean the atom is pinned down, high values mean it moves or is heterogeneous across the crystal.

pLDDT. For AlphaFold models, the B-factor field carries pLDDT — the model's own estimate of local accuracy on a 0–100 scale. Regions with pLDDT<50 should be treated as essentially unmodeled; they often correspond to intrinsically disordered segments.

Backbone torsions (φ/ψ). φ (phi) and ψ (psi) are the two rotatable backbone dihedrals per residue: φ is the C(i-1)–N–Cα–C torsion, ψ is the N–Cα–C–N(i+1) torsion, both in degrees on (−180°, 180°]. α-helical residues cluster near (−60°, −45°); β-strand residues near (−120°, +130°). A Ramachandran plot is simply a scatter of (φ, ψ) for every residue.

Radius of gyration, Cα contacts, bounding box. Radius of gyration (Rg) is the root-mean-square distance of Cα atoms from their centroid — a single number for overall size and compactness. A globular domain of N residues has Rg ≈ 2.2·N^0.38 Å; an extended or disordered chain has a much larger Rg. The Cα contact count is the number of residue pairs whose Cα atoms are within 8 Å and are more than four positions apart in sequence — a standard proxy for tertiary packing density. The bounding box is the smallest axis-aligned box enclosing all Cα atoms.

Secondary structure (3-state, P-SEA). Three-state secondary structure (P-SEA) collapses the eight DSSP classes into helix (a), strand (b), and coil (c). P-SEA assigns these from Cα geometry alone — distances and angles — without requiring backbone oxygens, so it works on any Cα trace.

Secondary structure (8-state, DSSP). DSSP 8-state secondary structure assigns each residue one of H (α-helix), G (3₁₀-helix), I (π-helix), E (extended β-strand), B (isolated β-bridge), T (hydrogen-bonded turn), S (bend), or '-' (coil). The assignment is computed from backbone hydrogen-bond geometry via the Kabsch–Sander algorithm.

Foldseek 3Di. A 3Di character summarizes, for each residue, the relative orientation of the Cα frame of its nearest spatial neighbor. Because it encodes fold topology rather than chemistry, 3Di alignments detect remote structural similarity that sequence alignment misses.

mmCIF coordinates. The mmCIF block holds the 3D Cartesian coordinates of each backbone atom (N, Cα, C, O) in ångströms. mmCIF is the PDB's canonical archive format — a tagged-loop text representation of the atomic model.

Sequence. Sequence gives the chain of amino acids in standard one-letter code (A=alanine, C=cysteine, …, Y=tyrosine), read N→C. It is the only feature that is directly encoded by the gene; all structural features are derived from the folded form of this sequence.